Protein AF-A0A3C1CDI4-F1 (afdb_monomer_lite)

Foldseek 3Di:
DDDCVVDPDDDDDLVVVCCCVCPLQVQFDPVQPDPDSVPGDTDGQKDFDAAPVSDGPDIFRNVDPVRVVVSVVVNVVRVVVCVVDD

Radius of gyration: 15.29 Å; chains: 1; bounding box: 41×31×35 Å

Secondary structure (DSSP, 8-state):
---TTT-------HHHHHHIIIIIS----GGG--S-TTT-----SEEEEE-TTS-EEEEEETT-HHHHHHHHHHHHHHHHHGGG--

Structure (mmCIF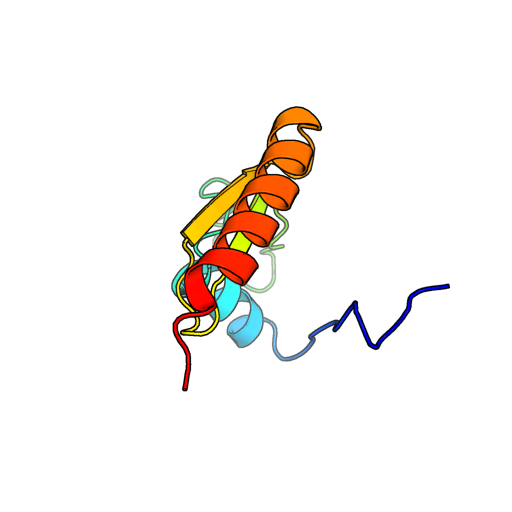, N/CA/C/O backbone):
data_AF-A0A3C1CDI4-F1
#
_entry.id   AF-A0A3C1CDI4-F1
#
loop_
_atom_site.group_PDB
_atom_site.id
_atom_site.type_symbol
_atom_site.label_atom_id
_atom_site.label_alt_id
_atom_site.label_comp_id
_atom_site.label_asym_id
_atom_site.label_entity_id
_atom_site.label_seq_id
_atom_site.pdbx_PDB_ins_code
_atom_site.Cartn_x
_atom_site.Car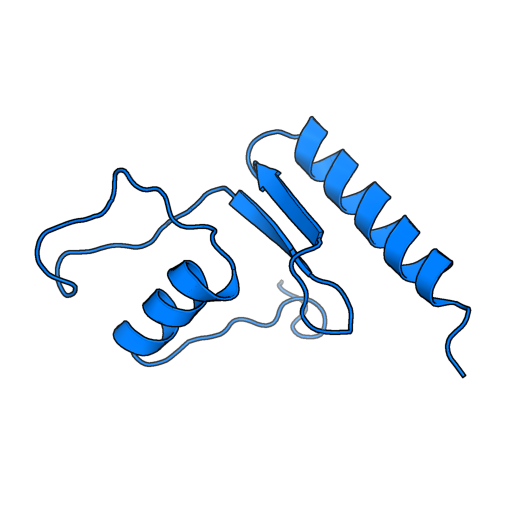tn_y
_atom_site.Cartn_z
_atom_site.occupancy
_atom_site.B_iso_or_equiv
_atom_site.auth_seq_id
_atom_site.auth_comp_id
_atom_site.auth_asym_id
_atom_site.auth_atom_id
_atom_site.pdbx_PDB_model_num
ATOM 1 N N . GLY A 1 1 ? -7.572 -22.463 0.396 1.00 82.69 1 GLY A N 1
ATOM 2 C CA . GLY A 1 1 ? -7.619 -21.788 -0.917 1.00 82.69 1 GLY A CA 1
ATOM 3 C C . GLY A 1 1 ? -7.851 -20.303 -0.717 1.00 82.69 1 GLY A C 1
ATOM 4 O O . GLY A 1 1 ? -8.168 -19.909 0.400 1.00 82.69 1 GLY A O 1
ATOM 5 N N . VAL A 1 2 ? -7.676 -19.491 -1.758 1.00 88.81 2 VAL A N 1
ATOM 6 C CA . VAL A 1 2 ? -7.919 -18.040 -1.690 1.00 88.81 2 VAL A CA 1
ATOM 7 C C . VAL A 1 2 ? -9.425 -17.746 -1.701 1.00 88.81 2 VAL A C 1
ATOM 9 O O . VAL A 1 2 ? -10.156 -18.340 -2.489 1.00 88.81 2 VAL A O 1
ATOM 12 N N . ASP A 1 3 ? -9.890 -16.840 -0.833 1.00 94.31 3 ASP A N 1
ATOM 13 C CA . ASP A 1 3 ? -11.268 -16.323 -0.856 1.00 94.31 3 ASP A CA 1
ATOM 14 C C . ASP A 1 3 ? -11.336 -15.091 -1.766 1.00 94.31 3 ASP A C 1
ATOM 16 O O . ASP A 1 3 ? -10.880 -14.006 -1.394 1.00 94.31 3 ASP A O 1
ATOM 20 N N . THR A 1 4 ? -11.916 -15.255 -2.953 1.00 91.94 4 THR A N 1
ATOM 21 C CA . THR A 1 4 ? -12.029 -14.196 -3.968 1.00 91.94 4 THR A CA 1
ATOM 22 C C . THR A 1 4 ? -13.006 -13.085 -3.591 1.00 91.94 4 THR A C 1
ATOM 24 O O . THR A 1 4 ? -13.069 -12.075 -4.276 1.00 91.94 4 THR A O 1
ATOM 27 N N . ARG A 1 5 ? -13.741 -13.209 -2.478 1.00 91.62 5 ARG A N 1
ATOM 28 C CA . ARG A 1 5 ? -14.518 -12.090 -1.914 1.00 91.62 5 ARG A CA 1
ATOM 29 C C . ARG A 1 5 ? -13.648 -11.121 -1.112 1.00 91.62 5 ARG A C 1
ATOM 31 O O . ARG A 1 5 ? -14.102 -10.033 -0.781 1.00 91.62 5 ARG A O 1
ATOM 38 N N . LYS A 1 6 ? -12.430 -11.536 -0.752 1.00 88.38 6 LYS A N 1
ATOM 39 C CA . LYS A 1 6 ? -11.460 -10.739 0.016 1.00 88.38 6 LYS A CA 1
ATOM 40 C C . LYS A 1 6 ? -10.253 -10.353 -0.829 1.00 88.38 6 LYS A C 1
ATOM 42 O O . LYS A 1 6 ? -9.746 -9.249 -0.693 1.00 88.38 6 LYS A O 1
ATOM 47 N N . TRP A 1 7 ? -9.806 -11.264 -1.689 1.00 92.56 7 TRP A N 1
ATOM 48 C CA . TRP A 1 7 ? -8.641 -11.075 -2.542 1.00 92.56 7 TRP A CA 1
ATOM 49 C C . TRP A 1 7 ? -9.077 -10.906 -3.990 1.00 92.56 7 TRP A C 1
ATOM 51 O O . TRP A 1 7 ? -9.505 -11.865 -4.634 1.00 92.56 7 TRP A O 1
ATOM 61 N N . ILE A 1 8 ? -8.958 -9.678 -4.485 1.00 91.50 8 ILE A N 1
ATOM 62 C CA . ILE A 1 8 ? -9.203 -9.336 -5.883 1.00 91.50 8 ILE A CA 1
ATOM 63 C C . ILE A 1 8 ? -7.847 -9.169 -6.561 1.00 91.50 8 ILE A C 1
ATOM 65 O O . ILE A 1 8 ? -7.091 -8.260 -6.228 1.00 91.50 8 ILE A O 1
ATOM 69 N N . PHE A 1 9 ? -7.536 -10.057 -7.502 1.00 90.75 9 PHE A N 1
ATOM 70 C CA . PHE A 1 9 ? -6.318 -9.968 -8.302 1.00 90.75 9 PHE A CA 1
ATOM 71 C C . PHE A 1 9 ? -6.623 -9.246 -9.608 1.00 90.75 9 PHE A C 1
ATOM 73 O O . PHE A 1 9 ? -7.575 -9.594 -10.307 1.00 90.75 9 PHE A O 1
ATOM 80 N N . LEU A 1 10 ? -5.804 -8.250 -9.931 1.00 87.00 10 LEU A N 1
ATOM 81 C CA . LEU A 1 10 ? -5.934 -7.453 -11.143 1.00 87.00 10 LEU A CA 1
ATOM 82 C C . LEU A 1 10 ? -4.821 -7.819 -12.127 1.00 87.00 10 LEU A C 1
ATOM 84 O O . LEU A 1 10 ? -3.693 -8.110 -11.735 1.00 87.00 10 LEU A O 1
ATOM 88 N N . THR A 1 11 ? -5.149 -7.805 -13.415 1.00 89.19 11 THR A N 1
ATOM 89 C CA . THR A 1 11 ? -4.212 -8.034 -14.520 1.00 89.19 11 THR A CA 1
ATOM 90 C C . THR A 1 11 ? -4.605 -7.162 -15.713 1.00 89.19 11 THR A C 1
ATOM 92 O O . THR A 1 11 ? -5.678 -6.558 -15.714 1.00 89.19 11 THR A O 1
ATOM 95 N N . GLY A 1 12 ? -3.742 -7.055 -16.722 1.00 88.38 12 GLY A N 1
ATOM 96 C CA . GLY A 1 12 ? -3.960 -6.184 -17.873 1.00 88.38 12 GLY A CA 1
ATOM 97 C C . GLY A 1 12 ? -2.672 -5.850 -18.618 1.00 88.38 12 GLY A C 1
ATOM 98 O O . GLY A 1 12 ? -1.668 -6.552 -18.501 1.00 88.38 12 GLY A O 1
ATOM 99 N N . ARG A 1 13 ? -2.703 -4.763 -19.400 1.00 89.12 13 ARG A N 1
ATOM 100 C CA . ARG A 1 13 ? -1.526 -4.283 -20.138 1.00 89.12 13 ARG A CA 1
ATOM 101 C C . ARG A 1 13 ? -0.450 -3.776 -19.169 1.00 89.12 13 ARG A C 1
ATOM 103 O O . ARG A 1 13 ? -0.765 -3.057 -18.218 1.00 89.12 13 ARG A O 1
ATOM 110 N N . LYS A 1 14 ? 0.813 -4.132 -19.436 1.00 80.75 14 LYS A N 1
ATOM 111 C CA . LYS A 1 14 ? 1.978 -3.831 -18.581 1.00 80.75 14 LYS A CA 1
ATOM 112 C C . LYS A 1 14 ? 2.123 -2.332 -18.298 1.00 80.75 14 LYS A C 1
ATOM 114 O O . LYS A 1 14 ? 2.252 -1.944 -17.143 1.00 80.75 14 LYS A O 1
ATOM 119 N N . ASP A 1 15 ? 2.003 -1.502 -19.334 1.00 82.38 15 ASP A N 1
ATOM 120 C CA . ASP A 1 15 ? 2.056 -0.036 -19.242 1.00 82.38 15 ASP A CA 1
ATOM 121 C C . ASP A 1 15 ? 1.044 0.527 -18.231 1.00 82.38 15 ASP A C 1
ATOM 123 O O . ASP A 1 15 ? 1.388 1.319 -17.359 1.00 82.38 15 ASP A O 1
ATOM 127 N N . SER A 1 16 ? -0.194 0.047 -18.304 1.00 84.00 16 SER A N 1
ATOM 128 C CA . SER A 1 16 ? -1.323 0.532 -17.517 1.00 84.00 16 SER A CA 1
ATOM 129 C C . SER A 1 16 ? -1.182 0.118 -16.049 1.00 84.00 16 SER A C 1
ATOM 131 O O . SER A 1 16 ? -1.417 0.928 -15.153 1.00 84.00 16 SER A O 1
ATOM 133 N N . LEU A 1 17 ? -0.731 -1.117 -15.796 1.00 82.62 17 LEU A N 1
ATOM 134 C CA . LEU A 1 17 ? -0.440 -1.600 -14.443 1.00 82.62 17 LEU A CA 1
ATOM 135 C C . LEU A 1 17 ? 0.719 -0.826 -13.799 1.00 82.62 17 LEU A C 1
ATOM 137 O O . LEU A 1 17 ? 0.636 -0.464 -12.626 1.00 82.62 17 LEU A O 1
ATOM 141 N N . TYR A 1 18 ? 1.773 -0.531 -14.564 1.00 77.00 18 TYR A N 1
ATOM 142 C CA . TYR A 1 18 ? 2.957 0.168 -14.058 1.00 77.00 18 TYR A CA 1
ATOM 143 C C . TYR A 1 18 ? 2.651 1.639 -13.780 1.00 77.00 18 TYR A C 1
ATOM 145 O O . TYR A 1 18 ? 3.038 2.148 -12.731 1.00 77.00 18 TYR A O 1
ATOM 153 N N . SER A 1 19 ? 1.906 2.316 -14.663 1.00 78.56 19 SER A N 1
ATOM 154 C CA . SER A 1 19 ? 1.440 3.685 -14.411 1.00 78.56 19 SER A CA 1
ATOM 155 C C . SER A 1 19 ? 0.595 3.769 -13.141 1.00 78.56 19 SER A C 1
ATOM 157 O O . SER A 1 19 ? 0.820 4.660 -12.330 1.00 78.56 19 SER A O 1
ATOM 159 N N . MET A 1 20 ? -0.328 2.828 -12.925 1.00 79.75 20 MET A N 1
ATOM 160 C CA . MET A 1 20 ? -1.157 2.795 -11.717 1.00 79.75 20 MET A CA 1
ATOM 161 C C . MET A 1 20 ? -0.312 2.593 -10.448 1.00 79.75 20 MET A C 1
ATOM 163 O O . MET A 1 20 ? -0.444 3.341 -9.482 1.00 79.75 20 MET A O 1
ATOM 167 N N . ALA A 1 21 ? 0.597 1.619 -10.443 1.00 74.25 21 ALA A N 1
ATOM 168 C CA . ALA A 1 21 ? 1.430 1.338 -9.275 1.00 74.25 21 ALA A CA 1
ATOM 169 C C . ALA A 1 21 ? 2.418 2.478 -8.946 1.00 74.25 21 ALA A C 1
ATOM 171 O O . ALA A 1 21 ? 2.587 2.819 -7.773 1.00 74.25 21 ALA A O 1
ATOM 172 N N . ARG A 1 22 ? 3.018 3.105 -9.969 1.00 72.56 22 ARG A N 1
ATOM 173 C CA . ARG A 1 22 ? 3.980 4.213 -9.826 1.00 72.56 22 ARG A CA 1
ATOM 174 C C . ARG A 1 22 ? 3.324 5.545 -9.477 1.00 72.56 22 ARG A C 1
ATOM 176 O O . ARG A 1 22 ? 3.819 6.250 -8.606 1.00 72.56 22 ARG A O 1
ATOM 183 N N . LEU A 1 23 ? 2.239 5.902 -10.164 1.00 70.06 23 LEU A N 1
ATOM 184 C CA . LEU A 1 23 ? 1.642 7.240 -10.081 1.00 70.06 23 LEU A CA 1
ATOM 185 C C . LEU A 1 23 ? 0.465 7.314 -9.111 1.00 70.06 23 LEU A C 1
ATOM 187 O O . LEU A 1 23 ? 0.274 8.346 -8.478 1.00 70.06 23 LEU A O 1
ATOM 191 N N . SER A 1 24 ? -0.346 6.258 -9.018 1.00 68.06 24 SER A N 1
ATOM 192 C CA . SER A 1 24 ? -1.560 6.276 -8.191 1.00 68.06 24 SER A CA 1
ATOM 193 C C . SER A 1 24 ? -1.300 5.781 -6.775 1.00 68.06 24 SER A C 1
ATOM 195 O O . SER A 1 24 ? -1.868 6.319 -5.831 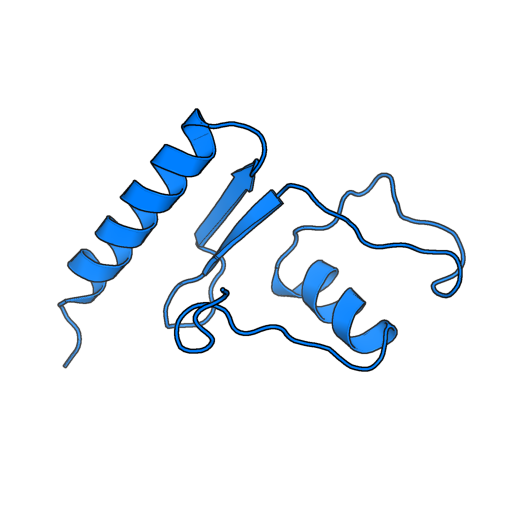1.00 68.06 24 SER A O 1
ATOM 197 N N . TYR A 1 25 ? -0.437 4.775 -6.620 1.00 66.75 25 TYR A N 1
ATOM 198 C CA . TYR A 1 25 ? -0.157 4.188 -5.311 1.00 66.75 25 TYR A CA 1
ATOM 199 C C . TYR A 1 25 ? 1.230 4.527 -4.751 1.00 66.75 25 TYR A C 1
ATOM 201 O O . TYR A 1 25 ? 1.457 4.329 -3.559 1.00 66.75 25 TYR A O 1
ATOM 209 N N . THR A 1 26 ? 2.133 5.067 -5.577 1.00 67.69 26 THR A N 1
ATOM 210 C CA . THR A 1 26 ? 3.484 5.512 -5.181 1.00 67.69 26 THR A CA 1
ATOM 211 C C . THR A 1 26 ? 4.292 4.420 -4.458 1.00 67.69 26 THR A C 1
ATOM 213 O O . THR A 1 26 ? 5.058 4.704 -3.542 1.00 67.69 26 THR A O 1
ATOM 216 N N . ILE A 1 27 ? 4.104 3.151 -4.840 1.00 64.31 27 ILE A N 1
ATOM 217 C CA . ILE A 1 27 ? 4.711 1.979 -4.168 1.00 64.31 27 ILE A CA 1
ATOM 218 C C . ILE A 1 27 ? 5.977 1.492 -4.906 1.00 64.31 27 ILE A C 1
ATOM 220 O O . ILE A 1 27 ? 6.526 0.430 -4.612 1.00 64.31 27 ILE A O 1
ATOM 224 N N . ASP A 1 28 ? 6.442 2.239 -5.902 1.00 64.25 28 ASP A N 1
ATOM 225 C CA . ASP A 1 28 ? 7.597 1.834 -6.698 1.00 64.25 28 ASP A CA 1
ATOM 226 C C . ASP A 1 28 ? 8.928 2.100 -5.987 1.00 64.25 28 ASP A C 1
ATOM 228 O O . ASP A 1 28 ? 9.093 3.109 -5.300 1.00 64.25 28 ASP A O 1
ATOM 232 N N . ASP A 1 29 ? 9.879 1.192 -6.191 1.00 60.16 29 ASP A N 1
ATOM 233 C CA . ASP A 1 29 ? 11.257 1.342 -5.745 1.00 60.16 29 ASP A CA 1
ATOM 234 C C . ASP A 1 29 ? 12.026 2.182 -6.784 1.00 60.16 29 ASP A C 1
ATOM 236 O O . ASP A 1 29 ? 12.220 1.728 -7.918 1.00 60.16 29 ASP A O 1
ATOM 240 N N . PRO A 1 30 ? 12.520 3.386 -6.427 1.00 57.62 30 PRO A N 1
ATOM 241 C CA . PRO A 1 30 ? 13.262 4.243 -7.349 1.00 57.62 30 PRO A CA 1
ATOM 242 C C . PRO A 1 30 ? 14.497 3.567 -7.964 1.00 57.62 30 PRO A C 1
ATOM 244 O O . PRO A 1 30 ? 14.971 4.008 -9.016 1.00 57.62 30 PRO A O 1
ATOM 247 N N . ALA A 1 31 ? 15.029 2.520 -7.320 1.00 55.62 31 ALA A N 1
ATOM 248 C CA . ALA A 1 31 ? 16.189 1.767 -7.781 1.00 55.62 31 ALA A CA 1
ATOM 249 C C . ALA A 1 31 ? 15.905 0.877 -9.009 1.00 55.62 31 ALA A C 1
ATOM 251 O O . ALA A 1 31 ? 16.852 0.484 -9.690 1.00 55.62 31 ALA A O 1
ATOM 252 N N . ASN A 1 32 ? 14.634 0.609 -9.337 1.00 53.91 32 ASN A N 1
ATOM 253 C CA . ASN A 1 32 ? 14.225 -0.238 -10.466 1.00 53.91 32 ASN A CA 1
ATOM 254 C C . ASN A 1 32 ? 13.891 0.540 -11.755 1.00 53.91 32 ASN A C 1
ATOM 256 O O . ASN A 1 32 ? 13.330 -0.026 -12.690 1.00 53.91 32 ASN A O 1
ATOM 260 N N . ASN A 1 33 ? 14.267 1.820 -11.863 1.00 54.69 33 ASN A N 1
ATOM 261 C CA . ASN A 1 33 ? 14.090 2.606 -13.093 1.00 54.69 33 ASN A CA 1
ATOM 262 C C . ASN A 1 33 ? 15.061 2.161 -14.210 1.00 54.69 33 ASN A C 1
ATOM 264 O O . ASN A 1 33 ? 16.054 2.827 -14.515 1.00 54.69 33 ASN A O 1
ATOM 268 N N . LEU A 1 34 ? 14.781 1.014 -14.831 1.00 53.75 34 LEU A N 1
ATOM 269 C CA . LEU A 1 34 ? 15.480 0.526 -16.018 1.00 53.75 34 LEU A CA 1
ATOM 270 C C . LEU A 1 34 ? 15.055 1.300 -17.280 1.00 53.75 34 LEU A C 1
ATOM 272 O O . LEU A 1 34 ? 13.969 1.864 -17.376 1.00 53.75 34 LEU A O 1
ATOM 276 N N . LYS A 1 35 ? 15.949 1.328 -18.277 1.00 56.75 35 LYS A N 1
ATOM 277 C CA . LYS A 1 35 ? 15.856 2.149 -19.503 1.00 56.75 35 LYS A CA 1
ATOM 278 C C . LYS A 1 35 ? 14.748 1.735 -20.495 1.00 56.75 35 LYS A C 1
ATOM 280 O O . LYS A 1 35 ? 14.520 2.468 -21.454 1.00 56.75 35 LYS A O 1
ATOM 285 N N . SER A 1 36 ? 14.093 0.588 -20.301 1.00 61.06 36 SER A N 1
ATOM 286 C CA . SER A 1 36 ? 13.048 0.038 -21.180 1.00 61.06 36 SER A CA 1
ATOM 287 C C . SER A 1 36 ? 11.965 -0.650 -20.350 1.00 61.06 36 SER A C 1
ATOM 289 O O . SER A 1 36 ? 12.280 -1.480 -19.500 1.00 61.06 36 SER A O 1
ATOM 291 N N . ILE A 1 37 ? 10.690 -0.343 -20.617 1.00 61.16 37 ILE A N 1
ATOM 292 C CA . ILE A 1 37 ? 9.546 -0.927 -19.897 1.00 61.16 37 ILE A CA 1
ATOM 293 C C . ILE A 1 37 ? 9.407 -2.435 -20.132 1.00 61.16 37 ILE A C 1
ATOM 295 O O . ILE A 1 37 ? 8.783 -3.117 -19.325 1.00 61.16 37 ILE A O 1
ATOM 299 N N . ASP A 1 38 ? 9.986 -2.971 -21.208 1.00 63.25 38 ASP A N 1
ATOM 300 C CA . ASP A 1 38 ? 9.940 -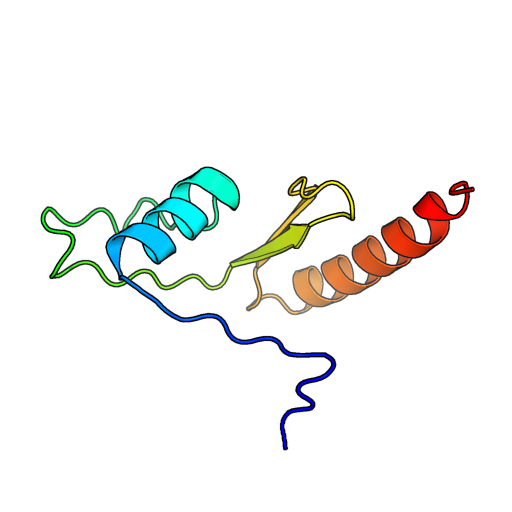4.402 -21.520 1.00 63.25 38 ASP A CA 1
ATOM 301 C C . ASP A 1 38 ? 10.844 -5.216 -20.585 1.00 63.25 38 ASP A C 1
ATOM 303 O O . ASP A 1 38 ? 10.426 -6.278 -20.121 1.00 63.25 38 ASP A O 1
ATOM 307 N N . ASP A 1 39 ? 11.991 -4.654 -20.195 1.00 61.19 39 ASP A N 1
ATOM 308 C CA . ASP A 1 39 ? 12.954 -5.267 -19.268 1.00 61.19 39 ASP A CA 1
ATOM 309 C C . ASP A 1 39 ? 12.679 -4.914 -17.796 1.00 61.19 39 ASP A C 1
ATOM 311 O O . ASP A 1 39 ? 13.237 -5.521 -16.884 1.00 61.19 39 ASP A O 1
ATOM 315 N N . ASP A 1 40 ? 11.812 -3.930 -17.554 1.00 66.12 40 ASP A N 1
ATOM 316 C CA . ASP A 1 40 ? 11.448 -3.460 -16.221 1.00 66.12 40 ASP A CA 1
ATOM 317 C C . ASP A 1 40 ? 10.469 -4.435 -15.540 1.00 66.12 40 ASP A C 1
ATOM 319 O O . ASP A 1 40 ? 9.413 -4.774 -16.094 1.00 66.12 40 ASP A O 1
ATOM 323 N N . PHE A 1 41 ? 10.802 -4.895 -14.332 1.00 69.56 41 PHE A N 1
ATOM 324 C CA . PHE A 1 41 ? 9.958 -5.753 -13.502 1.00 69.56 41 PHE A CA 1
ATOM 325 C C . PHE A 1 41 ? 9.606 -5.034 -12.202 1.00 69.56 41 PHE A C 1
ATOM 327 O O . PHE A 1 41 ? 10.418 -4.939 -11.284 1.00 69.56 41 PHE A O 1
ATOM 334 N N . LEU A 1 42 ? 8.365 -4.554 -12.123 1.00 68.56 42 LEU A N 1
ATOM 335 C CA . LEU A 1 42 ? 7.869 -3.852 -10.953 1.00 68.56 42 LEU A CA 1
ATOM 336 C C . LEU A 1 42 ? 7.474 -4.857 -9.868 1.00 68.56 42 LEU A C 1
ATOM 338 O O . LEU A 1 42 ? 6.438 -5.519 -9.957 1.00 68.56 42 LEU A O 1
ATOM 342 N N . HIS A 1 43 ? 8.298 -4.946 -8.829 1.00 79.75 43 HIS A N 1
ATOM 343 C CA . HIS A 1 43 ? 8.019 -5.713 -7.625 1.00 79.75 43 HIS A CA 1
ATOM 344 C C . HIS A 1 43 ? 8.345 -4.876 -6.396 1.00 79.75 43 HIS A C 1
ATOM 346 O O . HIS A 1 43 ? 9.391 -4.238 -6.330 1.00 79.75 43 HIS A O 1
ATOM 352 N N . THR A 1 44 ? 7.444 -4.892 -5.420 1.00 80.62 44 THR A N 1
ATOM 353 C CA . THR A 1 44 ? 7.579 -4.113 -4.195 1.00 80.62 44 THR A CA 1
ATOM 354 C C . THR A 1 44 ? 7.059 -4.906 -3.010 1.00 80.62 44 THR A C 1
ATOM 356 O O . THR A 1 44 ? 6.050 -5.608 -3.102 1.00 80.62 44 THR A O 1
ATOM 359 N N . GLN A 1 45 ? 7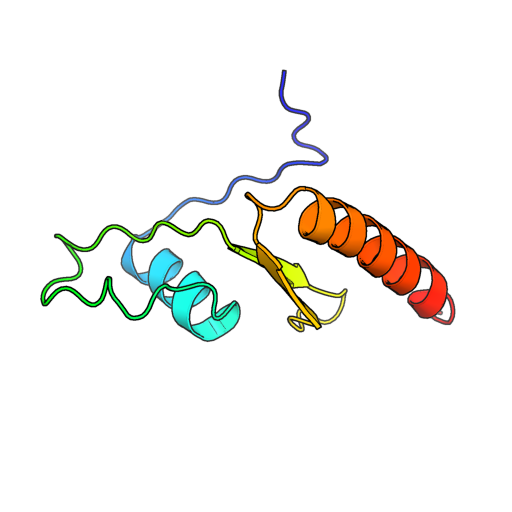.774 -4.794 -1.896 1.00 86.44 45 GLN A N 1
ATOM 360 C CA . GLN A 1 45 ? 7.351 -5.334 -0.608 1.00 86.44 45 GLN A CA 1
ATOM 361 C C . GLN A 1 45 ? 6.355 -4.422 0.113 1.00 86.44 45 GLN A C 1
ATOM 363 O O . GLN A 1 45 ? 5.724 -4.839 1.082 1.00 86.44 45 GLN A O 1
ATOM 368 N N . PHE A 1 46 ? 6.208 -3.181 -0.349 1.00 89.38 46 PHE A N 1
ATOM 369 C CA . PHE A 1 46 ? 5.402 -2.186 0.331 1.00 89.38 46 PHE A CA 1
ATOM 370 C C . PHE A 1 46 ? 3.909 -2.337 0.014 1.00 89.38 46 PHE A C 1
ATOM 372 O O . PHE A 1 46 ? 3.512 -2.641 -1.110 1.00 89.38 46 PHE A O 1
ATOM 379 N N . TRP A 1 47 ? 3.058 -2.132 1.015 1.00 91.88 47 TRP A N 1
ATOM 380 C CA . TRP A 1 47 ? 1.602 -2.220 0.922 1.00 91.88 47 TRP A CA 1
ATOM 381 C C . TRP A 1 47 ? 0.986 -0.850 1.202 1.00 91.88 47 TRP A C 1
ATOM 383 O O . TRP A 1 47 ? 1.318 -0.209 2.199 1.00 91.88 47 TRP A O 1
ATOM 393 N N . ALA A 1 48 ? 0.055 -0.405 0.357 1.00 91.50 48 ALA A N 1
ATOM 394 C CA . ALA A 1 48 ? -0.689 0.834 0.578 1.00 91.50 48 ALA A CA 1
ATOM 395 C C . ALA A 1 48 ? -2.026 0.569 1.282 1.00 91.50 48 ALA A C 1
ATOM 397 O O . ALA A 1 48 ? -2.824 -0.262 0.845 1.00 91.50 48 ALA A O 1
ATOM 398 N N . LEU A 1 49 ? -2.300 1.331 2.341 1.00 92.62 49 LEU A N 1
ATOM 399 C CA . LEU A 1 49 ? -3.627 1.461 2.931 1.00 92.62 49 LEU A CA 1
ATOM 400 C C . LEU A 1 49 ? -4.376 2.579 2.212 1.00 92.62 49 LEU A C 1
ATOM 402 O O . LEU A 1 49 ? -3.988 3.744 2.303 1.00 92.62 49 LEU A O 1
ATOM 406 N N . ILE A 1 50 ? -5.448 2.213 1.522 1.00 89.62 50 ILE A N 1
ATOM 407 C CA . ILE A 1 50 ? -6.288 3.127 0.748 1.00 89.62 50 ILE A CA 1
ATOM 408 C C . ILE A 1 50 ? -7.644 3.228 1.440 1.00 89.62 50 ILE A C 1
ATOM 410 O O . ILE A 1 50 ? -8.167 2.224 1.930 1.00 89.62 50 ILE A O 1
ATOM 414 N N . ASP A 1 51 ? -8.205 4.429 1.509 1.00 89.56 51 ASP A N 1
ATOM 415 C CA . ASP A 1 51 ? -9.537 4.632 2.072 1.00 89.56 51 ASP A CA 1
ATOM 416 C C . ASP A 1 51 ? -10.664 4.541 1.026 1.00 89.56 51 ASP A C 1
ATOM 418 O O . ASP A 1 51 ? -10.442 4.230 -0.143 1.00 89.56 51 ASP A O 1
ATOM 422 N N . ARG A 1 52 ? -11.908 4.814 1.443 1.00 86.31 52 ARG A N 1
ATOM 423 C CA . ARG A 1 52 ? -13.085 4.719 0.563 1.00 86.31 52 ARG A CA 1
ATOM 424 C C . ARG A 1 52 ? -13.140 5.778 -0.540 1.00 86.31 52 ARG A C 1
ATOM 426 O O . ARG A 1 52 ? -13.842 5.556 -1.523 1.00 86.31 52 ARG A O 1
ATOM 433 N N . ASN A 1 53 ? -12.424 6.890 -0.390 1.00 87.69 53 ASN A N 1
ATOM 434 C CA . ASN A 1 53 ? -12.328 7.928 -1.417 1.00 87.69 53 ASN A CA 1
ATOM 435 C C . ASN A 1 53 ? -11.244 7.604 -2.458 1.00 87.69 53 ASN A C 1
ATOM 437 O O . ASN A 1 53 ? -11.151 8.288 -3.473 1.00 87.69 53 ASN A O 1
ATOM 441 N N . GLY A 1 54 ? -10.458 6.546 -2.232 1.00 84.75 54 GLY A N 1
ATOM 442 C CA . GLY A 1 54 ? -9.350 6.158 -3.098 1.00 84.75 54 GLY A CA 1
ATOM 443 C C . GLY A 1 54 ? -8.026 6.828 -2.726 1.00 84.75 54 GLY A C 1
ATOM 444 O O . GLY A 1 54 ? -7.056 6.680 -3.467 1.00 84.75 54 GLY A O 1
ATOM 445 N N . ASP A 1 55 ? -7.956 7.520 -1.585 1.00 85.50 55 ASP A N 1
ATOM 446 C CA . ASP A 1 55 ? -6.738 8.189 -1.136 1.00 85.50 55 ASP A CA 1
ATOM 447 C C . ASP A 1 55 ? -5.800 7.193 -0.444 1.00 85.50 55 ASP A C 1
ATOM 449 O O . ASP A 1 55 ? -6.196 6.484 0.489 1.00 85.50 55 ASP A O 1
ATOM 453 N N . VAL A 1 56 ? -4.521 7.189 -0.831 1.00 88.50 56 VAL A N 1
ATOM 454 C CA . VAL A 1 56 ? -3.473 6.470 -0.093 1.00 88.50 56 VAL A CA 1
ATOM 455 C C . VAL A 1 56 ? -3.253 7.172 1.244 1.00 88.50 56 VAL A C 1
ATOM 457 O O . VAL A 1 56 ? -2.753 8.294 1.307 1.00 88.50 56 VAL A O 1
ATOM 460 N N . ARG A 1 57 ? -3.622 6.508 2.340 1.00 90.00 57 ARG A N 1
ATOM 461 C CA . ARG A 1 57 ? -3.470 7.037 3.700 1.00 90.00 57 ARG A CA 1
ATOM 462 C C . ARG A 1 57 ? -2.078 6.786 4.257 1.00 90.00 57 ARG A C 1
ATOM 464 O O . ARG A 1 57 ? -1.546 7.648 4.953 1.00 90.00 57 ARG A O 1
ATOM 471 N N . LYS A 1 58 ? -1.492 5.621 3.964 1.00 90.94 58 LYS A N 1
ATOM 472 C CA . LYS A 1 58 ? -0.130 5.266 4.381 1.00 90.94 58 LYS A CA 1
ATOM 473 C C . LYS A 1 58 ? 0.411 4.068 3.591 1.00 90.94 58 LYS A C 1
ATOM 475 O O . LYS A 1 58 ? -0.365 3.222 3.155 1.00 90.94 58 LYS A O 1
ATOM 480 N N . ILE A 1 59 ? 1.734 3.995 3.455 1.00 91.25 59 ILE A N 1
ATOM 481 C CA . ILE A 1 59 ? 2.481 2.850 2.920 1.00 91.25 59 ILE A CA 1
ATOM 482 C C . ILE A 1 59 ? 3.199 2.141 4.082 1.00 91.25 59 ILE A C 1
ATOM 484 O O . ILE A 1 59 ? 3.681 2.807 5.001 1.00 91.25 59 ILE A O 1
ATOM 488 N N . TYR A 1 60 ? 3.232 0.811 4.054 1.00 93.69 60 TYR A N 1
ATOM 489 C CA . TYR A 1 60 ? 3.816 -0.058 5.081 1.00 93.69 60 TYR A CA 1
ATOM 490 C C . TYR A 1 60 ? 4.744 -1.079 4.434 1.00 93.69 60 TYR A C 1
ATOM 492 O O . TYR A 1 60 ? 4.454 -1.538 3.333 1.00 93.69 60 TYR A O 1
ATOM 500 N N . ASP A 1 61 ? 5.809 -1.486 5.113 1.00 92.69 61 ASP A N 1
ATOM 501 C CA . ASP A 1 61 ? 6.615 -2.632 4.707 1.00 92.69 61 ASP A CA 1
ATOM 502 C C . ASP A 1 61 ? 5.895 -3.953 5.027 1.00 92.69 61 ASP A C 1
ATOM 504 O O . ASP A 1 61 ? 5.601 -4.265 6.183 1.00 92.69 61 ASP A O 1
ATOM 508 N N . GLY A 1 62 ? 5.587 -4.735 3.991 1.00 91.56 62 GLY A N 1
ATOM 509 C CA . GLY A 1 62 ? 4.941 -6.038 4.117 1.00 91.56 62 GLY A CA 1
ATOM 510 C C . GLY A 1 62 ? 5.856 -7.150 4.641 1.00 91.56 62 GLY A C 1
ATOM 511 O O . GLY A 1 62 ? 5.345 -8.225 4.959 1.00 91.56 62 GLY A O 1
ATOM 512 N N . LEU A 1 63 ? 7.174 -6.925 4.736 1.00 93.50 63 LEU A N 1
ATOM 513 C CA . LEU A 1 63 ? 8.125 -7.863 5.347 1.00 93.50 63 LEU A CA 1
ATOM 514 C C . LEU A 1 63 ? 8.407 -7.564 6.830 1.00 93.50 63 LEU A C 1
ATOM 516 O O . LEU A 1 63 ? 8.959 -8.425 7.518 1.00 93.50 63 LEU A O 1
ATOM 520 N N . ASP A 1 64 ? 8.017 -6.394 7.352 1.00 96.44 64 ASP A N 1
ATOM 521 C CA . ASP A 1 64 ? 8.115 -6.077 8.784 1.00 96.44 64 ASP A CA 1
ATOM 522 C C . ASP A 1 64 ? 6.792 -6.383 9.506 1.00 96.44 64 ASP A C 1
ATOM 524 O O . ASP A 1 64 ? 5.807 -5.646 9.419 1.00 96.44 64 ASP A O 1
ATOM 528 N N . ASP A 1 65 ? 6.780 -7.448 10.311 1.00 96.81 65 ASP A N 1
ATOM 529 C CA . ASP A 1 65 ? 5.623 -7.872 11.114 1.00 96.81 65 ASP A CA 1
ATOM 530 C C . ASP A 1 65 ? 5.008 -6.755 11.974 1.00 96.81 65 ASP A C 1
ATOM 532 O O . ASP A 1 65 ? 3.807 -6.769 12.275 1.00 96.81 65 ASP A O 1
ATOM 536 N N . ARG A 1 66 ? 5.819 -5.794 12.432 1.00 97.69 66 ARG A N 1
ATOM 537 C CA . ARG A 1 66 ? 5.341 -4.666 13.244 1.00 97.69 66 ARG A CA 1
ATOM 538 C C . ARG A 1 66 ? 4.534 -3.702 12.386 1.00 97.69 66 ARG A C 1
ATOM 540 O O . ARG A 1 66 ? 3.487 -3.230 12.832 1.00 97.69 66 ARG A O 1
ATOM 547 N N . GLU A 1 67 ? 4.988 -3.444 11.165 1.00 97.44 67 GLU A N 1
ATOM 548 C CA . GLU A 1 67 ? 4.283 -2.600 10.205 1.00 97.44 67 GLU A CA 1
ATOM 549 C C . GLU A 1 67 ? 3.003 -3.273 9.708 1.00 97.44 67 GLU A C 1
ATOM 551 O O . GLU A 1 67 ? 1.960 -2.622 9.661 1.00 97.44 67 GLU A O 1
ATOM 556 N N . VAL A 1 68 ? 3.020 -4.590 9.482 1.00 97.06 68 VAL A N 1
ATOM 557 C CA . VAL A 1 68 ? 1.813 -5.362 9.140 1.00 97.06 68 VAL A CA 1
ATOM 558 C C . VAL A 1 68 ? 0.765 -5.295 10.257 1.00 97.06 68 VAL A C 1
ATOM 560 O O . VAL A 1 68 ? -0.418 -5.052 9.999 1.00 97.06 68 VAL A O 1
ATOM 563 N N . LYS A 1 69 ? 1.166 -5.453 11.526 1.00 97.56 69 LYS A N 1
ATOM 564 C CA . LYS A 1 69 ? 0.244 -5.279 12.667 1.00 97.56 69 LYS A CA 1
ATOM 565 C C . LYS A 1 69 ? -0.325 -3.864 12.704 1.00 97.56 69 LYS A C 1
ATOM 567 O O . LYS A 1 69 ? -1.528 -3.690 12.909 1.00 97.56 69 LYS A O 1
ATOM 572 N N . LYS A 1 70 ? 0.523 -2.865 12.458 1.00 96.88 70 LYS A N 1
ATOM 573 C CA . LYS A 1 70 ? 0.125 -1.460 12.453 1.00 96.88 70 LYS A CA 1
ATOM 574 C C . LYS A 1 70 ? -0.862 -1.136 11.328 1.00 96.88 70 LYS A C 1
ATOM 576 O O . LYS A 1 70 ? -1.853 -0.455 11.581 1.00 96.88 70 LYS A O 1
ATOM 581 N N . LEU A 1 71 ? -0.646 -1.678 10.131 1.00 96.38 71 LEU A N 1
ATOM 582 C CA . LEU A 1 71 ? -1.570 -1.599 9.000 1.00 96.38 71 LEU A CA 1
ATOM 583 C C . LEU A 1 71 ? -2.964 -2.110 9.383 1.00 96.38 71 LEU A C 1
ATOM 585 O O . LEU A 1 71 ? -3.960 -1.436 9.132 1.00 96.38 71 LEU A O 1
ATOM 589 N N . ILE A 1 72 ? -3.045 -3.279 10.025 1.00 95.62 72 ILE A N 1
ATOM 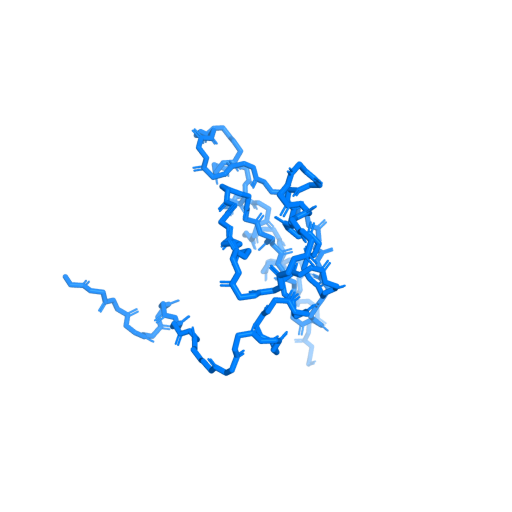590 C CA . ILE A 1 72 ? -4.326 -3.871 10.440 1.00 95.62 72 ILE A CA 1
ATOM 591 C C . ILE A 1 72 ? -5.043 -2.975 11.462 1.00 95.62 72 ILE A C 1
ATOM 593 O O . ILE A 1 72 ? -6.261 -2.795 11.386 1.00 95.62 72 ILE A O 1
ATOM 597 N N . GLU A 1 73 ? -4.314 -2.410 12.426 1.00 95.88 73 GLU A N 1
ATOM 598 C CA . GLU A 1 73 ? -4.879 -1.472 13.403 1.00 95.88 73 GLU A CA 1
ATOM 599 C C . GLU A 1 73 ? -5.400 -0.192 12.750 1.00 95.88 73 GLU A C 1
ATOM 601 O O . GLU A 1 73 ? -6.503 0.259 13.066 1.00 95.88 73 GLU A O 1
ATOM 606 N N . ASP A 1 74 ? -4.621 0.396 11.847 1.00 94.88 74 ASP A N 1
ATOM 607 C CA . ASP A 1 74 ? -4.980 1.643 11.181 1.00 94.88 74 ASP A CA 1
ATOM 608 C C . ASP A 1 74 ? -6.163 1.427 10.219 1.00 94.88 74 ASP A C 1
ATOM 610 O O . ASP A 1 74 ? -7.098 2.227 10.216 1.00 94.88 74 ASP A O 1
ATOM 614 N N . ALA A 1 75 ? -6.218 0.290 9.516 1.00 94.00 75 ALA A N 1
ATOM 615 C CA . ALA A 1 75 ? -7.375 -0.108 8.712 1.00 94.00 75 ALA A CA 1
ATOM 616 C C . ALA A 1 75 ? -8.654 -0.237 9.559 1.00 94.00 75 ALA A C 1
ATOM 618 O O . ALA A 1 75 ? -9.714 0.257 9.173 1.00 94.00 75 ALA A O 1
ATOM 619 N N . ARG A 1 76 ? -8.570 -0.843 10.754 1.00 93.06 76 ARG A N 1
ATOM 620 C CA . ARG A 1 76 ? -9.710 -0.913 11.689 1.00 93.06 76 ARG A CA 1
ATOM 621 C C . ARG A 1 76 ? -10.160 0.473 12.143 1.00 93.06 76 ARG A C 1
ATOM 623 O O . ARG A 1 76 ? -11.360 0.714 12.219 1.00 93.06 76 ARG A O 1
ATOM 630 N N . LYS A 1 77 ? -9.224 1.383 12.424 1.00 90.62 77 LYS A N 1
ATOM 631 C CA . LYS A 1 77 ? -9.550 2.767 12.803 1.00 90.62 77 LYS A CA 1
ATOM 632 C C . LYS A 1 77 ? -10.244 3.518 11.676 1.00 90.62 77 LYS A C 1
ATOM 634 O O . LYS A 1 77 ? -11.215 4.208 11.955 1.00 90.62 77 LYS A O 1
ATOM 639 N N . LEU A 1 78 ? -9.795 3.359 10.430 1.00 88.81 78 LEU A N 1
ATOM 640 C CA . LEU A 1 78 ? -10.461 3.965 9.273 1.00 88.81 78 LEU A CA 1
ATOM 641 C C . LEU A 1 78 ? -11.908 3.479 9.152 1.00 88.81 78 LEU A C 1
ATOM 643 O O . LEU A 1 78 ? -12.813 4.293 9.040 1.00 88.81 78 LEU A O 1
ATOM 647 N N . LEU A 1 79 ? -12.144 2.172 9.292 1.00 86.56 79 LEU A N 1
ATOM 648 C CA . LEU A 1 79 ? -13.496 1.608 9.238 1.00 86.56 79 LEU A CA 1
ATOM 649 C C . LEU A 1 79 ? -14.420 2.108 10.360 1.00 86.56 79 LEU A C 1
ATOM 651 O O . LEU A 1 79 ? -15.622 2.221 10.141 1.00 86.56 79 LEU A O 1
ATOM 655 N N . VAL A 1 80 ? -13.877 2.385 11.550 1.00 84.38 80 VAL A N 1
ATOM 656 C CA . VAL A 1 80 ? -14.645 2.916 12.689 1.00 84.38 80 VAL A CA 1
ATOM 657 C C . VAL A 1 80 ? -14.875 4.424 12.563 1.00 84.38 80 VAL A C 1
ATOM 659 O O . VAL A 1 80 ? -15.965 4.897 12.862 1.00 84.38 80 VAL A O 1
ATOM 662 N N . ASN A 1 81 ? -13.878 5.188 12.119 1.00 68.75 81 ASN A N 1
ATOM 663 C CA . ASN A 1 81 ? -13.965 6.648 12.025 1.00 68.75 81 ASN A CA 1
ATOM 664 C C . ASN A 1 81 ? -14.777 7.120 10.807 1.00 68.75 81 ASN A C 1
ATOM 666 O O . ASN A 1 81 ? -15.381 8.189 10.865 1.00 68.75 81 ASN A O 1
ATOM 670 N N . ASP A 1 82 ? -14.870 6.301 9.755 1.00 60.47 82 ASP A N 1
ATOM 671 C CA . ASP A 1 82 ? -15.814 6.499 8.645 1.00 60.47 82 ASP A CA 1
ATOM 672 C C . ASP A 1 82 ? -17.284 6.258 9.055 1.00 60.47 82 ASP A C 1
ATOM 674 O O . ASP A 1 82 ? -18.188 6.461 8.248 1.00 60.47 82 ASP A O 1
ATOM 678 N N . ALA A 1 83 ? -17.578 5.867 10.304 1.00 49.34 83 ALA A N 1
ATOM 679 C CA . ALA A 1 83 ? -18.946 5.635 10.789 1.00 49.34 83 ALA A CA 1
ATOM 680 C C . ALA A 1 83 ? -19.829 6.901 10.885 1.00 49.34 83 ALA A C 1
ATOM 682 O O . ALA A 1 83 ? -20.986 6.804 11.289 1.00 49.34 83 ALA A O 1
ATOM 683 N N . ASN A 1 84 ? -19.334 8.072 10.469 1.00 45.06 84 ASN A N 1
ATOM 684 C CA . ASN A 1 84 ? -20.162 9.255 10.203 1.00 45.06 84 ASN A CA 1
ATOM 685 C C . ASN A 1 84 ? -20.791 9.262 8.795 1.00 45.06 84 ASN A C 1
ATOM 687 O O . ASN A 1 84 ? -21.325 10.285 8.364 1.00 45.06 84 ASN A O 1
ATOM 691 N N . PHE A 1 85 ? -20.759 8.140 8.075 1.00 45.19 85 PHE A N 1
ATOM 692 C CA . PHE A 1 85 ? -21.361 8.028 6.753 1.00 45.19 85 PHE A CA 1
ATOM 693 C C . PHE A 1 85 ? -22.859 7.683 6.839 1.00 45.19 85 PHE A C 1
ATOM 695 O O . PHE A 1 85 ? -23.243 6.543 7.117 1.00 45.19 85 PHE A O 1
ATOM 702 N N . LYS A 1 86 ? -23.689 8.707 6.612 1.00 33.41 86 LYS A N 1
ATOM 703 C CA . LYS A 1 86 ? -24.989 8.554 5.946 1.00 33.41 86 LYS A CA 1
ATOM 704 C C . LYS A 1 86 ? -24.770 8.233 4.474 1.00 33.41 86 LYS A C 1
ATOM 706 O O . LYS A 1 86 ? -23.849 8.849 3.899 1.00 33.41 86 LYS A O 1
#

pLDDT: mean 80.15, std 15.26, range [33.41, 97.69]

Sequence (86 aa):
GVDTRKWIFLTGRKDSLYSMARLSYTIDDPANNLKSIDDDFLHTQFWALIDRNGDVRKIYDGLDDREVKKLIEDARKLLVNDANFK